Protein AF-A0A956R3V7-F1 (afdb_monomer)

Structure (mmCIF, N/CA/C/O backbone):
data_AF-A0A956R3V7-F1
#
_entry.id   AF-A0A956R3V7-F1
#
loop_
_atom_site.group_PDB
_atom_site.id
_atom_site.type_symbol
_atom_site.label_atom_id
_atom_site.label_alt_id
_atom_site.label_comp_id
_atom_site.label_asym_id
_atom_site.label_entity_id
_atom_site.label_seq_id
_atom_site.pdbx_PDB_ins_code
_atom_site.Cartn_x
_atom_site.Cartn_y
_atom_site.Cartn_z
_atom_site.occupancy
_atom_site.B_iso_or_equiv
_atom_site.auth_seq_id
_atom_site.auth_comp_id
_atom_site.auth_asym_id
_atom_site.auth_atom_id
_atom_site.pdbx_PDB_model_num
ATOM 1 N N . TRP A 1 1 ? 0.107 0.526 -6.665 1.00 97.00 1 TRP A N 1
ATOM 2 C CA . TRP A 1 1 ? 0.396 -0.782 -7.275 1.00 97.00 1 TRP A CA 1
ATOM 3 C C . TRP A 1 1 ? 0.828 -0.572 -8.706 1.00 97.00 1 TRP A C 1
ATOM 5 O O . TRP A 1 1 ? 0.110 0.094 -9.438 1.00 97.00 1 TRP A O 1
ATOM 15 N N . TRP A 1 2 ? 1.984 -1.105 -9.089 1.00 96.88 2 TRP A N 1
ATOM 16 C CA . TRP A 1 2 ? 2.473 -1.090 -10.467 1.00 96.88 2 TRP A CA 1
ATOM 17 C C . TRP A 1 2 ? 2.582 -2.531 -10.957 1.00 96.88 2 TRP A C 1
ATOM 19 O O . TRP A 1 2 ? 3.248 -3.326 -10.303 1.00 96.88 2 TRP A O 1
ATOM 29 N N . ARG A 1 3 ? 1.900 -2.889 -12.049 1.00 95.94 3 ARG A N 1
ATOM 30 C CA . ARG A 1 3 ? 1.838 -4.256 -12.598 1.00 95.94 3 ARG A CA 1
ATOM 31 C C . ARG A 1 3 ? 1.590 -5.328 -11.531 1.00 95.94 3 ARG A C 1
ATOM 33 O O . ARG A 1 3 ? 2.263 -6.348 -11.496 1.00 95.94 3 ARG A O 1
ATOM 40 N N . GLN A 1 4 ? 0.610 -5.091 -10.662 1.00 95.50 4 GLN A N 1
ATOM 41 C CA . GLN A 1 4 ? 0.270 -5.997 -9.556 1.00 95.50 4 GLN A CA 1
ATOM 42 C C . GLN A 1 4 ? 1.351 -6.147 -8.468 1.00 95.50 4 GLN A C 1
ATOM 44 O O . GLN A 1 4 ? 1.225 -7.007 -7.600 1.00 95.50 4 GLN A O 1
ATOM 49 N N . GLU A 1 5 ? 2.346 -5.257 -8.421 1.00 96.75 5 GLU A N 1
ATOM 50 C CA . GLU A 1 5 ? 3.306 -5.152 -7.319 1.00 96.75 5 GLU A CA 1
ATOM 51 C C . GLU A 1 5 ? 3.054 -3.913 -6.447 1.00 96.75 5 GLU A C 1
ATOM 53 O O . GLU A 1 5 ? 2.731 -2.816 -6.930 1.00 96.75 5 GLU A O 1
ATOM 58 N N . LEU A 1 6 ? 3.210 -4.067 -5.129 1.00 96.88 6 LEU A N 1
ATOM 59 C CA . LEU A 1 6 ? 3.140 -2.947 -4.195 1.00 96.88 6 LEU A CA 1
ATOM 60 C C . LEU A 1 6 ? 4.433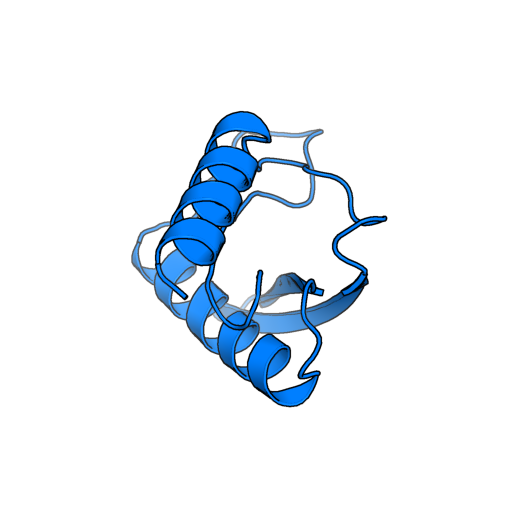 -2.128 -4.287 1.00 96.88 6 LEU A C 1
ATOM 62 O O . LEU A 1 6 ? 5.490 -2.563 -3.846 1.00 96.88 6 LEU A O 1
ATOM 66 N N . VAL A 1 7 ? 4.327 -0.911 -4.817 1.00 96.19 7 VAL A N 1
ATOM 67 C CA . VAL A 1 7 ? 5.470 0.006 -4.993 1.00 96.19 7 VAL A CA 1
ATOM 68 C C . VAL A 1 7 ? 5.525 1.130 -3.959 1.00 96.19 7 VAL A C 1
ATOM 70 O O . VAL A 1 7 ? 6.495 1.877 -3.903 1.00 96.19 7 VAL A O 1
ATOM 73 N N . GLY A 1 8 ? 4.495 1.265 -3.127 1.00 94.62 8 GLY A N 1
ATOM 74 C CA . GLY A 1 8 ? 4.432 2.278 -2.083 1.00 94.62 8 GLY A CA 1
ATOM 75 C C . GLY A 1 8 ? 3.130 2.195 -1.298 1.00 94.62 8 GLY A C 1
ATOM 76 O O . GLY A 1 8 ? 2.096 1.802 -1.838 1.00 94.62 8 GLY A O 1
ATOM 77 N N . ILE A 1 9 ? 3.203 2.571 -0.026 1.00 94.25 9 ILE A N 1
ATOM 78 C CA . ILE A 1 9 ? 2.068 2.717 0.881 1.00 94.25 9 ILE A CA 1
ATOM 79 C C . ILE A 1 9 ? 2.314 3.943 1.753 1.00 94.25 9 ILE A C 1
ATOM 81 O O . ILE A 1 9 ? 3.453 4.245 2.115 1.00 94.25 9 ILE A O 1
ATOM 85 N N . GLY A 1 10 ? 1.251 4.679 2.039 1.00 91.69 10 GLY A N 1
ATOM 86 C CA . GLY A 1 10 ? 1.319 5.918 2.788 1.00 91.69 10 GLY A CA 1
ATOM 87 C C . GLY A 1 10 ? -0.040 6.270 3.362 1.00 91.69 10 GLY A C 1
ATOM 88 O O . GLY A 1 10 ? -1.071 5.747 2.945 1.00 91.69 10 GLY A O 1
ATOM 89 N N . ARG A 1 11 ? -0.029 7.152 4.357 1.00 89.38 11 ARG A N 1
ATOM 90 C CA . ARG A 1 11 ? -1.252 7.712 4.929 1.00 89.38 11 ARG A CA 1
ATOM 91 C C . ARG A 1 11 ? -1.957 8.624 3.928 1.00 89.38 11 ARG A C 1
ATOM 93 O O . ARG A 1 11 ? -1.319 9.466 3.307 1.00 89.38 11 ARG A O 1
ATOM 100 N N . TYR A 1 12 ? -3.280 8.552 3.879 1.00 86.44 12 TYR A N 1
ATOM 101 C CA . TYR A 1 12 ? -4.068 9.411 2.996 1.00 86.44 12 TYR A CA 1
ATOM 102 C C . TYR A 1 12 ? -3.966 10.899 3.383 1.00 86.44 12 TYR A C 1
ATOM 104 O O . TYR A 1 12 ? -3.695 11.769 2.558 1.00 86.44 12 TYR A O 1
ATOM 112 N N . TRP A 1 13 ? -4.122 11.210 4.674 1.00 81.88 13 TRP A N 1
ATOM 113 C CA . TRP A 1 13 ? -4.059 12.589 5.168 1.00 81.88 13 TRP A CA 1
ATOM 114 C C . TRP A 1 13 ? -2.636 12.971 5.571 1.00 81.88 13 TRP A C 1
ATOM 116 O O . TRP A 1 13 ? -2.067 12.393 6.496 1.00 81.88 13 TRP A O 1
ATOM 126 N N . TRP A 1 14 ? -2.071 13.988 4.918 1.00 75.06 14 TRP A N 1
ATOM 127 C CA . TRP A 1 14 ? -0.791 14.585 5.320 1.00 75.06 14 TRP A CA 1
ATOM 128 C C . TRP A 1 14 ? -0.950 15.641 6.425 1.00 75.06 14 TRP A C 1
ATOM 130 O O . TRP A 1 14 ? -0.002 15.910 7.161 1.00 75.06 14 TRP A O 1
ATOM 140 N N . GLN A 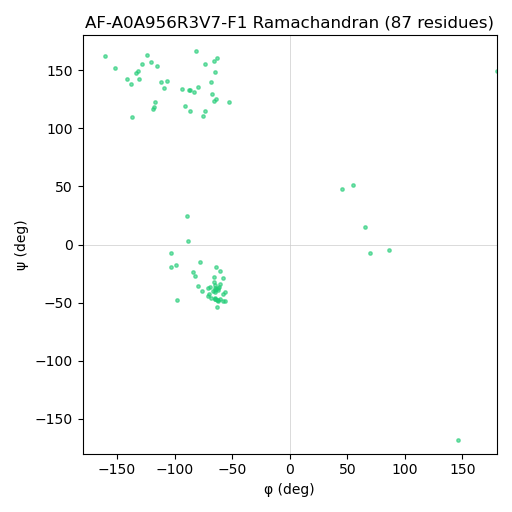1 15 ? -2.144 16.228 6.544 1.00 68.12 15 GLN A N 1
ATOM 141 C CA . GLN A 1 15 ? -2.512 17.189 7.582 1.00 68.12 15 GLN A CA 1
ATOM 142 C C . GLN A 1 15 ? -3.014 16.434 8.815 1.00 68.12 15 GLN A C 1
ATOM 144 O O . GLN A 1 15 ? -4.054 15.783 8.765 1.00 68.12 15 GLN A O 1
ATOM 149 N N . GLY A 1 16 ? -2.292 16.523 9.932 1.00 67.88 16 GLY A N 1
ATOM 150 C CA . GLY A 1 16 ? -2.711 15.911 11.192 1.00 67.88 16 GLY A CA 1
ATOM 151 C C . GLY A 1 16 ? -1.547 15.402 12.031 1.00 67.88 16 GLY A C 1
ATOM 152 O O . GLY A 1 16 ? -0.385 15.709 11.766 1.00 67.88 16 GLY A O 1
ATOM 153 N N . ARG A 1 17 ? -1.873 14.627 13.072 1.00 72.19 17 ARG A N 1
ATOM 154 C CA . ARG A 1 17 ? -0.862 13.892 13.839 1.00 72.19 17 ARG A CA 1
ATOM 155 C C . ARG A 1 17 ? -0.201 12.848 12.958 1.00 72.19 17 ARG A C 1
ATOM 157 O O . ARG A 1 17 ? -0.846 12.268 12.092 1.00 72.19 17 ARG A O 1
ATOM 164 N N . ASP A 1 18 ? 1.068 12.591 13.239 1.00 75.81 18 ASP A N 1
ATOM 165 C CA . ASP A 1 18 ? 1.756 11.465 12.637 1.00 75.81 18 ASP A CA 1
ATOM 166 C C . ASP A 1 18 ? 1.098 10.164 13.109 1.00 75.81 18 ASP A C 1
ATOM 168 O O . ASP A 1 18 ? 0.923 9.952 14.311 1.00 75.81 18 ASP A O 1
ATOM 172 N N . TYR A 1 19 ? 0.676 9.334 12.162 1.00 82.00 19 TYR A N 1
ATOM 173 C CA . TYR A 1 19 ? 0.147 8.005 12.418 1.00 82.00 19 TYR A CA 1
ATOM 174 C C . TYR A 1 19 ? 0.723 7.061 11.374 1.00 82.00 19 TYR A C 1
ATOM 176 O O . TYR A 1 19 ? 0.843 7.404 10.195 1.00 82.00 19 TYR A O 1
ATOM 184 N N . GLY A 1 20 ? 1.105 5.883 11.844 1.00 84.38 20 GLY A N 1
ATOM 185 C CA . GLY A 1 20 ? 1.599 4.793 11.026 1.00 84.38 20 GLY A CA 1
ATOM 186 C C . GLY A 1 20 ? 0.762 3.552 11.273 1.00 84.38 20 GLY A C 1
ATOM 187 O O . GLY A 1 20 ? 0.046 3.461 12.270 1.00 84.38 20 GLY A O 1
ATOM 188 N N . LEU A 1 21 ? 0.875 2.602 10.358 1.00 90.12 21 LEU A N 1
ATOM 189 C CA . LEU A 1 21 ? 0.299 1.281 10.533 1.00 90.12 21 LEU A CA 1
ATOM 190 C C . LEU A 1 21 ? 1.222 0.467 11.442 1.00 90.12 21 LEU A C 1
ATOM 192 O O . LEU A 1 21 ? 2.442 0.459 11.270 1.00 90.12 21 LEU A O 1
ATOM 196 N N . SER A 1 22 ? 0.648 -0.252 12.399 1.00 93.50 22 SER A N 1
ATOM 197 C CA . SER A 1 22 ? 1.340 -1.383 13.003 1.00 93.50 22 SER A CA 1
ATOM 198 C C . SER A 1 22 ? 1.597 -2.463 11.941 1.00 93.50 22 SER A C 1
ATOM 200 O O . SER A 1 22 ? 0.880 -2.542 10.939 1.00 93.50 22 SER A O 1
ATOM 202 N N . PRO A 1 23 ? 2.542 -3.392 12.171 1.00 95.06 23 PRO A N 1
ATOM 203 C CA . PRO A 1 23 ? 2.797 -4.471 11.218 1.00 95.06 23 PRO A CA 1
ATOM 204 C C . PRO A 1 23 ? 1.566 -5.342 10.913 1.00 95.06 23 PRO A C 1
ATOM 206 O O . PRO A 1 23 ? 1.477 -5.933 9.841 1.00 95.06 23 PRO A O 1
ATOM 209 N N . ALA A 1 24 ? 0.630 -5.480 11.858 1.00 95.56 24 ALA A N 1
ATOM 210 C CA . ALA A 1 24 ? -0.594 -6.255 11.651 1.00 95.56 24 ALA A CA 1
ATOM 211 C C . ALA A 1 24 ? -1.616 -5.502 10.788 1.00 95.56 24 ALA A C 1
ATOM 213 O O . ALA A 1 24 ? -2.250 -6.104 9.917 1.00 95.56 24 ALA A O 1
ATOM 214 N N . GLU A 1 25 ? -1.738 -4.196 11.008 1.00 95.88 25 GLU A N 1
ATOM 215 C CA . GLU A 1 25 ? -2.580 -3.315 10.201 1.00 95.88 25 GLU A CA 1
ATOM 216 C C . GLU A 1 25 ? -2.065 -3.233 8.772 1.00 95.88 25 GLU A C 1
ATOM 218 O O . GLU A 1 25 ? -2.843 -3.436 7.848 1.00 95.88 25 GLU A O 1
ATOM 223 N N . GLU A 1 26 ? -0.756 -3.054 8.586 1.00 95.81 26 GLU A N 1
ATOM 224 C CA . GLU A 1 26 ? -0.138 -3.006 7.261 1.00 95.81 26 GLU A CA 1
ATOM 225 C C . GLU A 1 26 ? -0.410 -4.286 6.468 1.00 95.81 26 GLU A C 1
ATOM 227 O O . GLU A 1 26 ? -0.896 -4.219 5.342 1.00 95.81 26 GLU A O 1
ATOM 232 N N . ARG A 1 27 ? -0.201 -5.464 7.074 1.00 96.81 27 ARG A N 1
ATOM 233 C CA . ARG A 1 27 ? -0.513 -6.743 6.414 1.00 96.81 27 ARG A CA 1
ATOM 234 C C . ARG A 1 27 ? -1.982 -6.847 6.003 1.00 96.81 27 ARG A C 1
ATOM 236 O O . ARG A 1 27 ? -2.271 -7.328 4.912 1.00 96.81 27 ARG A O 1
ATOM 243 N N . SER A 1 28 ? -2.896 -6.414 6.868 1.00 97.31 28 SER A N 1
ATOM 244 C CA . SER A 1 28 ? -4.342 -6.514 6.624 1.00 97.31 28 SER A CA 1
ATOM 245 C C . SER A 1 28 ? -4.800 -5.538 5.536 1.00 97.31 28 SER A C 1
ATOM 247 O O . SER A 1 28 ? -5.527 -5.925 4.621 1.00 97.31 28 SER A O 1
ATOM 249 N N . ALA A 1 29 ? -4.316 -4.297 5.599 1.00 97.19 29 ALA A N 1
ATOM 250 C CA . ALA A 1 29 ? -4.575 -3.246 4.625 1.00 97.19 29 ALA A CA 1
ATOM 251 C C . ALA A 1 29 ? -4.026 -3.612 3.236 1.00 97.19 29 ALA A C 1
ATOM 253 O O . ALA A 1 29 ? -4.744 -3.532 2.240 1.00 97.19 29 ALA A O 1
ATOM 254 N N . VAL A 1 30 ? -2.775 -4.082 3.165 1.00 97.94 30 VAL A N 1
ATOM 255 C CA . VAL A 1 30 ? -2.141 -4.496 1.904 1.00 97.94 30 VAL A CA 1
ATOM 256 C C . VAL A 1 30 ? -2.845 -5.710 1.299 1.00 97.94 30 VAL A C 1
ATOM 258 O O . VAL A 1 30 ? -2.998 -5.759 0.082 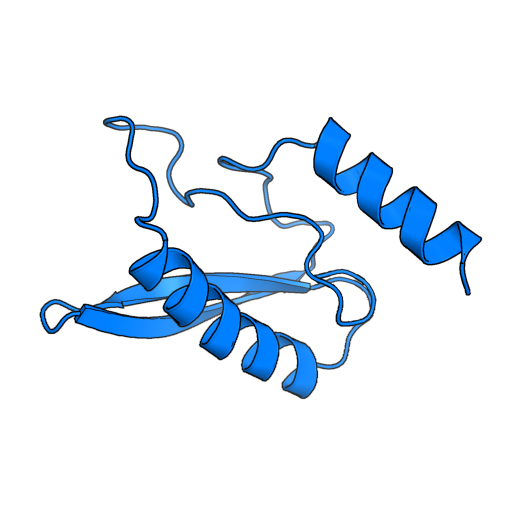1.00 97.94 30 VAL A O 1
ATOM 261 N N . ALA A 1 31 ? -3.314 -6.664 2.110 1.00 98.19 31 ALA A N 1
ATOM 262 C CA . ALA A 1 31 ? -4.019 -7.840 1.601 1.00 98.19 31 ALA A CA 1
ATOM 263 C C . ALA A 1 31 ? -5.318 -7.468 0.867 1.00 98.19 31 ALA A C 1
ATOM 265 O O . ALA A 1 31 ? -5.535 -7.918 -0.260 1.00 98.19 31 ALA A O 1
ATOM 266 N N . ILE A 1 32 ? -6.164 -6.620 1.468 1.00 98.50 32 ILE A N 1
ATOM 267 C CA . ILE A 1 32 ? -7.422 -6.207 0.829 1.00 98.50 32 ILE A CA 1
ATOM 268 C C . ILE A 1 32 ? -7.174 -5.273 -0.366 1.00 98.50 32 ILE A C 1
ATOM 270 O O . ILE A 1 32 ? -7.821 -5.420 -1.403 1.00 98.50 32 ILE A O 1
ATOM 274 N N . ALA A 1 33 ? -6.186 -4.374 -0.264 1.00 98.31 33 ALA A N 1
ATOM 275 C CA . ALA A 1 33 ? -5.795 -3.491 -1.360 1.00 98.31 33 ALA A CA 1
ATOM 276 C C . ALA A 1 33 ? -5.217 -4.264 -2.555 1.00 98.31 33 ALA A C 1
ATOM 278 O O . ALA A 1 33 ? -5.529 -3.950 -3.701 1.00 98.31 33 ALA A O 1
ATOM 279 N N . GLY A 1 34 ? -4.401 -5.289 -2.302 1.00 98.50 34 GLY A N 1
ATOM 280 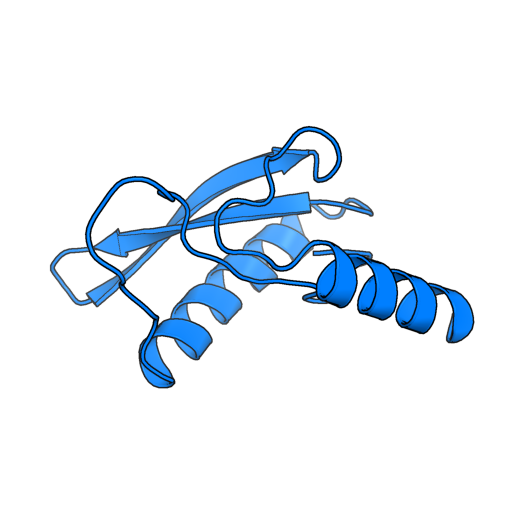C CA . GLY A 1 34 ? -3.813 -6.130 -3.343 1.00 98.50 34 GLY A CA 1
ATOM 281 C C . GLY A 1 34 ? -4.850 -6.959 -4.086 1.00 98.50 34 GLY A C 1
ATOM 282 O O . GLY A 1 34 ? -4.804 -7.043 -5.311 1.00 98.50 34 GLY A O 1
ATOM 283 N N . GLU A 1 35 ? -5.844 -7.499 -3.378 1.00 98.62 35 GLU A N 1
ATOM 284 C CA . GLU A 1 35 ? -6.959 -8.182 -4.037 1.00 98.62 35 GLU A CA 1
ATOM 285 C C . GLU A 1 35 ? -7.780 -7.223 -4.912 1.00 98.62 35 GLU A C 1
ATOM 287 O O . GLU A 1 35 ? -8.187 -7.597 -6.012 1.00 98.62 35 GLU A O 1
ATOM 292 N N . ALA A 1 36 ? -7.990 -5.978 -4.475 1.00 98.62 36 ALA A N 1
ATOM 293 C CA . ALA A 1 36 ? -8.646 -4.967 -5.300 1.00 98.62 36 ALA A CA 1
ATOM 294 C C . ALA A 1 36 ? -7.814 -4.606 -6.541 1.00 98.62 36 ALA A C 1
ATOM 296 O O . ALA A 1 36 ? -8.344 -4.638 -7.650 1.00 98.62 36 ALA A O 1
ATOM 297 N N . ALA A 1 37 ? -6.510 -4.354 -6.385 1.00 98.56 37 ALA A N 1
ATOM 298 C CA . ALA A 1 37 ? -5.604 -4.064 -7.499 1.00 98.56 37 ALA A CA 1
ATOM 299 C C . ALA A 1 37 ? -5.603 -5.185 -8.555 1.00 98.56 37 ALA A C 1
ATOM 301 O O . ALA A 1 37 ? -5.682 -4.911 -9.757 1.00 98.56 37 ALA A O 1
ATOM 302 N N . ARG A 1 38 ? -5.623 -6.445 -8.102 1.00 98.38 38 ARG A N 1
ATOM 303 C CA . ARG A 1 38 ? -5.698 -7.632 -8.964 1.00 98.38 38 ARG A CA 1
ATOM 304 C C . ARG A 1 38 ? -7.014 -7.738 -9.727 1.00 98.38 38 ARG A C 1
ATOM 306 O O . ARG A 1 38 ? -7.034 -8.271 -10.829 1.00 98.38 38 ARG A O 1
ATOM 313 N N . ARG A 1 39 ? -8.121 -7.268 -9.146 1.00 98.38 39 ARG A N 1
ATOM 314 C CA . ARG A 1 39 ? -9.441 -7.264 -9.800 1.00 98.38 39 ARG A CA 1
ATOM 315 C C . ARG A 1 39 ? -9.616 -6.117 -10.785 1.00 98.38 39 ARG A C 1
ATOM 317 O O . ARG A 1 39 ? -10.302 -6.306 -11.782 1.00 98.38 39 ARG A O 1
ATOM 324 N N . VAL A 1 40 ? -9.049 -4.948 -10.484 1.00 97.94 40 VAL A N 1
ATOM 325 C CA . VAL A 1 40 ? -9.071 -3.791 -11.394 1.00 97.94 40 VAL A CA 1
ATOM 326 C C . VAL A 1 40 ? -8.195 -4.064 -12.620 1.00 97.94 40 VAL A C 1
ATOM 328 O O . VAL A 1 40 ? -8.572 -3.683 -13.720 1.00 97.94 40 VAL A O 1
ATOM 331 N N . ASP A 1 41 ? -7.071 -4.759 -12.426 1.00 97.06 41 ASP A N 1
ATOM 332 C CA . ASP A 1 41 ? -6.196 -5.271 -13.489 1.00 97.06 41 ASP A CA 1
ATOM 333 C C . ASP A 1 41 ? -5.710 -4.209 -14.491 1.00 97.06 41 ASP A C 1
ATOM 335 O O . ASP A 1 41 ? -5.819 -4.347 -15.709 1.00 97.06 41 ASP A O 1
ATOM 339 N N . VAL A 1 42 ? -5.153 -3.117 -13.963 1.00 97.31 42 VAL A N 1
ATOM 340 C CA . VAL A 1 42 ? -4.512 -2.062 -14.762 1.00 97.31 42 VAL A CA 1
ATOM 341 C C . VAL A 1 42 ? -3.043 -1.884 -14.367 1.00 97.31 42 VAL A C 1
ATOM 343 O O . VAL A 1 42 ? -2.664 -2.223 -13.242 1.00 97.31 42 VAL A O 1
ATOM 346 N N . PRO A 1 43 ? -2.190 -1.333 -15.255 1.00 96.00 43 PRO A N 1
ATOM 347 C CA . PRO A 1 43 ? -0.757 -1.225 -14.991 1.00 96.00 43 PRO A CA 1
ATOM 348 C C . PRO A 1 43 ? -0.405 -0.372 -13.774 1.00 96.00 43 PRO A C 1
ATOM 350 O O . PRO A 1 43 ? 0.530 -0.721 -13.064 1.00 96.00 43 PRO A O 1
ATOM 353 N N . PHE A 1 44 ? -1.132 0.717 -13.513 1.00 96.69 44 PHE A N 1
ATOM 354 C CA . PHE A 1 44 ? -0.864 1.593 -12.376 1.00 96.69 44 PHE A CA 1
ATOM 355 C C . PHE A 1 44 ? -2.161 1.997 -11.685 1.00 96.69 44 PHE A C 1
ATOM 357 O O . PHE A 1 44 ? -2.945 2.773 -12.223 1.00 96.69 44 PHE A O 1
ATOM 364 N N . VAL A 1 45 ? -2.374 1.471 -10.481 1.00 97.38 45 VAL A N 1
ATOM 365 C CA . VAL A 1 45 ? -3.558 1.762 -9.667 1.00 97.38 45 VAL A CA 1
ATOM 366 C C . VAL A 1 45 ? -3.154 2.129 -8.246 1.00 97.38 45 VAL A C 1
ATOM 368 O O . VAL A 1 45 ? -2.230 1.538 -7.671 1.00 97.38 45 VAL A O 1
ATOM 371 N N .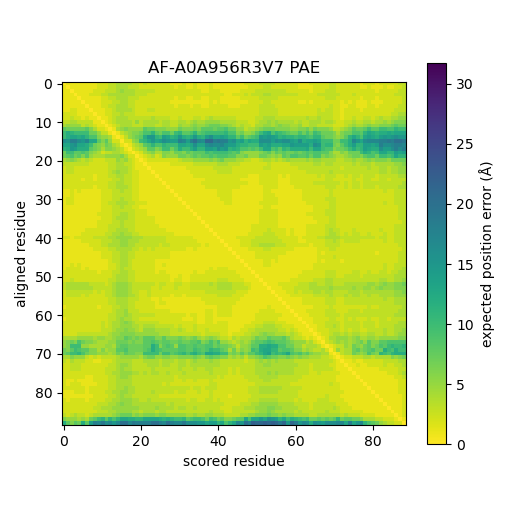 VAL A 1 46 ? -3.858 3.089 -7.657 1.00 97.00 46 VAL A N 1
ATOM 372 C CA . VAL A 1 46 ? -3.798 3.387 -6.223 1.00 97.00 46 VAL A CA 1
ATOM 373 C C . VAL A 1 46 ? -5.107 2.952 -5.583 1.00 97.00 46 VAL A C 1
ATOM 375 O O . VAL A 1 46 ? -6.176 3.165 -6.141 1.00 97.00 46 VAL A O 1
ATOM 378 N N . ILE A 1 47 ? -5.018 2.270 -4.445 1.00 97.56 47 ILE A N 1
ATOM 379 C CA . ILE A 1 47 ? -6.180 1.732 -3.741 1.00 97.56 47 ILE A CA 1
ATOM 380 C C . ILE A 1 47 ? -6.222 2.380 -2.370 1.00 97.56 47 ILE A C 1
ATOM 382 O O . ILE A 1 47 ? -5.317 2.158 -1.560 1.00 97.56 47 ILE A O 1
ATOM 386 N N . ASP A 1 48 ? -7.278 3.140 -2.114 1.00 96.25 48 ASP A N 1
ATOM 387 C CA . ASP A 1 48 ? -7.502 3.736 -0.808 1.00 96.25 48 ASP A CA 1
ATOM 388 C C . ASP A 1 48 ? -8.246 2.751 0.082 1.00 96.25 48 ASP A C 1
ATOM 390 O O . ASP A 1 48 ? -9.242 2.135 -0.312 1.00 96.25 48 ASP A O 1
ATOM 394 N N . VAL A 1 49 ? -7.750 2.599 1.305 1.00 96.88 49 VAL A N 1
ATOM 395 C CA . VAL A 1 49 ? -8.303 1.683 2.299 1.00 96.88 49 VAL A CA 1
ATOM 396 C C . VAL A 1 49 ? -8.480 2.387 3.631 1.00 96.88 49 VAL A C 1
ATOM 398 O O . VAL A 1 49 ? -7.712 3.279 3.993 1.00 96.88 49 VAL A O 1
ATOM 401 N N . ALA A 1 50 ? -9.488 1.957 4.381 1.00 96.00 50 ALA A N 1
ATOM 402 C CA . ALA A 1 50 ? -9.750 2.458 5.721 1.00 96.00 50 ALA A CA 1
ATOM 403 C C . ALA A 1 50 ? -10.019 1.306 6.686 1.00 96.00 50 ALA A C 1
ATOM 405 O O . ALA A 1 50 ? -10.593 0.279 6.312 1.00 96.00 50 ALA A O 1
ATOM 406 N N . GLN A 1 51 ? -9.620 1.511 7.939 1.00 96.06 51 GLN A N 1
ATOM 407 C CA . GLN A 1 51 ? -9.960 0.621 9.036 1.00 96.06 51 GLN A CA 1
ATOM 408 C C . GLN A 1 51 ? -11.303 1.035 9.644 1.00 96.06 51 GLN A C 1
ATOM 410 O O . GLN A 1 51 ? -11.541 2.211 9.925 1.00 96.06 51 GLN A O 1
ATOM 415 N N . GLN A 1 52 ? -12.176 0.061 9.859 1.00 96.62 52 GLN A N 1
ATOM 416 C CA . GLN A 1 52 ? -13.433 0.223 10.575 1.00 96.62 52 GLN A CA 1
ATOM 417 C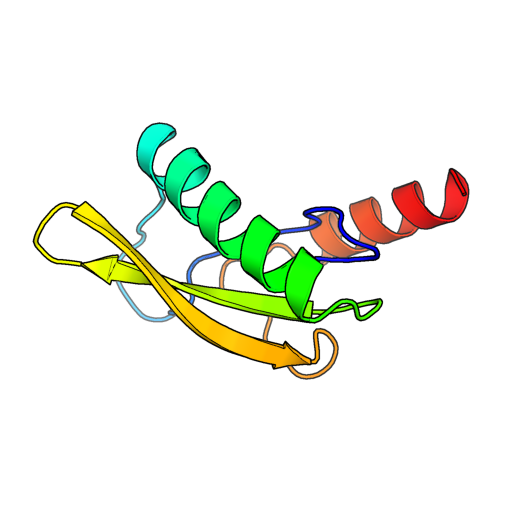 C . GLN A 1 52 ? -13.207 0.181 12.093 1.00 96.62 52 GLN A C 1
ATOM 419 O O . GLN A 1 52 ? -12.162 -0.246 12.582 1.00 96.62 52 GLN A O 1
ATOM 424 N N . ILE A 1 53 ? -14.220 0.586 12.862 1.00 96.50 53 ILE A N 1
ATOM 425 C CA . ILE A 1 53 ? -14.161 0.618 14.335 1.00 96.50 53 ILE A CA 1
ATOM 426 C C . ILE A 1 53 ? -13.916 -0.756 14.979 1.00 96.50 53 ILE A C 1
ATOM 428 O O . ILE A 1 53 ? -13.444 -0.826 16.109 1.00 96.50 53 ILE A O 1
ATOM 432 N N . ASP A 1 54 ? -14.242 -1.840 14.273 1.00 96.06 54 ASP A N 1
ATOM 433 C CA . ASP A 1 54 ? -14.023 -3.223 14.704 1.00 96.06 54 ASP A CA 1
ATOM 434 C C . ASP A 1 54 ? -12.639 -3.769 14.297 1.00 96.06 54 ASP A C 1
ATOM 436 O O . ASP A 1 54 ? -12.329 -4.934 14.543 1.00 96.06 54 ASP A O 1
ATOM 440 N N . GLY A 1 55 ? -11.800 -2.932 13.677 1.00 94.56 55 GLY A N 1
ATOM 441 C CA . GLY A 1 55 ? -10.455 -3.273 13.224 1.00 94.56 55 GLY A CA 1
ATOM 442 C C . GLY A 1 55 ? -10.385 -3.907 11.832 1.00 94.56 55 GLY A C 1
ATOM 443 O O . GLY A 1 55 ? -9.277 -4.128 11.334 1.00 94.56 55 GLY A O 1
ATOM 444 N N . THR A 1 56 ? -11.523 -4.186 11.187 1.00 96.12 56 THR A N 1
ATOM 445 C CA . THR A 1 56 ? -11.553 -4.720 9.816 1.00 96.12 56 THR A CA 1
ATOM 446 C C . THR A 1 56 ? -11.199 -3.647 8.785 1.00 96.12 56 THR A C 1
ATOM 448 O O . THR A 1 56 ? -11.360 -2.456 9.035 1.00 96.12 56 THR A O 1
ATOM 451 N N . TRP A 1 57 ? -10.705 -4.060 7.616 1.00 98.00 57 TRP A N 1
ATOM 452 C CA . TRP A 1 57 ? -10.278 -3.151 6.548 1.00 98.00 57 TRP A CA 1
ATOM 453 C C . TRP A 1 57 ? -11.195 -3.249 5.336 1.00 98.00 57 TRP A C 1
ATOM 455 O O . TRP A 1 57 ? -11.585 -4.346 4.933 1.00 98.00 57 TRP A O 1
ATOM 465 N N . ILE A 1 58 ? -11.497 -2.100 4.736 1.00 98.25 58 ILE A N 1
ATOM 466 C CA . ILE A 1 58 ? -12.320 -1.991 3.529 1.00 98.25 58 ILE A CA 1
ATOM 467 C C . ILE A 1 58 ? -11.617 -1.152 2.464 1.00 98.25 58 ILE A C 1
ATOM 469 O O . ILE A 1 58 ? -10.791 -0.297 2.783 1.00 98.25 58 ILE A O 1
ATOM 473 N N . VAL A 1 59 ? -11.977 -1.390 1.203 1.00 98.25 59 VAL A N 1
ATOM 474 C CA . VAL A 1 59 ? -11.601 -0.529 0.075 1.00 98.25 59 VAL A CA 1
ATOM 475 C C . VAL A 1 59 ? -12.582 0.630 0.004 1.00 98.25 59 VAL A C 1
ATOM 477 O O . VAL A 1 59 ? -13.793 0.415 0.044 1.00 98.25 59 VAL A O 1
ATOM 480 N N . ILE A 1 60 ? -12.048 1.840 -0.105 1.00 97.62 60 ILE A N 1
ATOM 481 C CA . ILE A 1 60 ? -12.823 3.071 -0.255 1.00 97.62 60 ILE A CA 1
ATOM 482 C C . ILE A 1 60 ? -12.897 3.469 -1.727 1.00 97.62 60 ILE A C 1
ATOM 484 O O . ILE A 1 60 ? -13.984 3.740 -2.229 1.00 97.62 60 ILE A O 1
ATOM 488 N N . GLU A 1 61 ? -11.758 3.460 -2.423 1.00 96.62 61 GLU A N 1
ATOM 489 C CA . GLU A 1 61 ? -11.649 3.949 -3.798 1.00 96.62 61 GLU A CA 1
ATOM 490 C C . GLU A 1 61 ? -10.522 3.237 -4.563 1.00 96.62 61 GLU A C 1
ATOM 492 O O . GLU A 1 61 ? -9.539 2.780 -3.974 1.00 96.62 61 GLU A O 1
ATOM 497 N N . CYS A 1 62 ? -10.678 3.133 -5.886 1.00 97.19 62 CYS A N 1
ATOM 498 C CA . CYS A 1 62 ? -9.635 2.700 -6.814 1.00 97.19 62 CYS A CA 1
ATOM 499 C C . CYS A 1 62 ? -9.339 3.850 -7.782 1.00 97.19 62 CYS A C 1
ATOM 501 O O . CYS A 1 62 ? -10.218 4.255 -8.540 1.00 97.19 62 CYS A O 1
ATOM 503 N N . ASN A 1 63 ? -8.105 4.339 -7.763 1.00 96.06 63 ASN A N 1
ATOM 504 C CA . ASN A 1 63 ? -7.671 5.566 -8.419 1.00 96.06 63 ASN A CA 1
ATOM 505 C C . ASN A 1 63 ? -6.648 5.298 -9.531 1.00 96.06 63 ASN A C 1
ATOM 507 O O . ASN A 1 63 ? -5.888 4.324 -9.466 1.00 96.06 63 ASN A O 1
ATOM 511 N N . ASP A 1 64 ? -6.584 6.195 -10.521 1.00 94.88 64 ASP A N 1
ATOM 512 C CA . ASP A 1 64 ? -5.478 6.229 -11.486 1.00 94.88 64 ASP A CA 1
ATOM 513 C C . ASP A 1 64 ? -4.185 6.612 -10.757 1.00 94.88 64 ASP A C 1
ATOM 515 O O . ASP A 1 64 ? -4.109 7.660 -10.110 1.00 94.88 64 ASP A O 1
ATOM 519 N N . GLY A 1 65 ? -3.157 5.766 -10.865 1.00 92.50 65 GLY A N 1
ATOM 520 C CA . GLY A 1 65 ? -1.888 5.983 -10.175 1.00 92.50 65 GLY A CA 1
ATOM 521 C C . GLY A 1 65 ? -1.120 7.240 -10.604 1.00 92.50 65 GLY A C 1
ATOM 522 O O . GLY A 1 65 ? -0.265 7.713 -9.856 1.00 92.50 65 GLY A O 1
ATOM 523 N N . GLN A 1 66 ? -1.413 7.796 -11.782 1.00 90.75 66 GLN A N 1
ATOM 524 C CA . GLN A 1 66 ? -0.783 9.018 -12.294 1.00 90.75 66 GLN A CA 1
ATOM 525 C C . GLN A 1 66 ? -1.419 10.293 -11.732 1.00 90.75 66 GLN A C 1
ATOM 527 O O . GLN A 1 66 ? -0.745 11.320 -11.647 1.00 90.75 66 GLN A O 1
ATOM 532 N N . GLU A 1 67 ? -2.699 10.231 -11.356 1.00 88.75 67 GLU A N 1
ATOM 533 C CA . GLU A 1 67 ? -3.461 11.381 -10.850 1.00 88.75 67 GLU A CA 1
ATOM 534 C C . GLU A 1 67 ? -3.641 11.347 -9.326 1.00 88.75 67 GLU A C 1
ATOM 536 O O . GLU A 1 67 ? -3.873 12.383 -8.698 1.00 88.75 67 GLU A O 1
ATOM 541 N N . SER A 1 68 ? -3.470 10.179 -8.702 1.00 83.62 68 SER A N 1
ATOM 542 C CA . SER A 1 68 ? -3.471 10.038 -7.248 1.00 83.62 68 SER A CA 1
ATOM 543 C C . SER A 1 68 ? -2.248 10.713 -6.614 1.00 83.62 68 SER A C 1
ATOM 545 O O . SER A 1 68 ? -1.106 10.470 -7.008 1.00 83.62 68 SER A O 1
ATOM 547 N N . GLY A 1 69 ? -2.471 11.550 -5.600 1.00 79.81 69 GLY A N 1
ATOM 548 C CA . GLY A 1 69 ? -1.387 12.189 -4.854 1.00 79.81 69 GLY A CA 1
ATOM 549 C C . GLY A 1 69 ? -0.531 11.196 -4.052 1.00 79.81 69 GLY A C 1
ATOM 550 O O . GLY A 1 69 ? -0.979 10.123 -3.667 1.00 79.81 69 GLY A O 1
ATOM 551 N N . TYR A 1 70 ? 0.703 11.590 -3.723 1.00 79.94 70 TYR A N 1
ATOM 552 C CA . TYR A 1 70 ? 1.664 10.767 -2.966 1.00 79.94 70 TYR A CA 1
ATOM 553 C C . TYR A 1 70 ? 1.568 10.924 -1.445 1.00 79.94 70 TYR A C 1
ATOM 555 O O . TYR A 1 70 ? 2.578 10.776 -0.759 1.00 79.94 70 TYR A O 1
ATOM 563 N N . ALA A 1 71 ? 0.424 11.324 -0.888 1.00 79.56 71 ALA A N 1
ATOM 564 C CA . ALA A 1 71 ? 0.356 11.639 0.539 1.00 79.56 71 ALA A CA 1
ATOM 565 C C . ALA A 1 71 ? 0.908 10.470 1.386 1.00 79.56 71 ALA A C 1
ATOM 567 O O . ALA A 1 71 ? 0.530 9.315 1.219 1.00 79.56 71 ALA A O 1
ATOM 568 N N . GLY A 1 72 ? 1.920 10.758 2.213 1.00 84.69 72 GLY A N 1
ATOM 569 C CA . GLY A 1 72 ? 2.607 9.754 3.035 1.00 84.69 72 GLY A CA 1
ATOM 570 C C . GLY A 1 72 ? 3.490 8.735 2.296 1.00 84.69 72 GLY A C 1
ATOM 571 O O . GLY A 1 72 ? 4.205 7.995 2.964 1.00 84.69 72 GLY A O 1
ATOM 572 N N . VAL A 1 73 ? 3.482 8.696 0.962 1.00 90.81 73 VAL A N 1
ATOM 573 C CA . VAL A 1 73 ? 4.347 7.841 0.137 1.00 90.81 73 VAL A CA 1
ATOM 574 C C . VAL A 1 73 ? 5.597 8.627 -0.247 1.00 90.81 73 VAL A C 1
ATOM 576 O O . VAL A 1 73 ? 5.511 9.763 -0.702 1.00 90.81 73 VAL A O 1
ATOM 579 N N . SER A 1 74 ? 6.780 8.024 -0.113 1.00 90.88 74 SER A N 1
ATOM 580 C CA . SER A 1 74 ? 8.010 8.612 -0.660 1.00 90.88 74 SER A CA 1
ATOM 581 C C . SER A 1 74 ? 8.022 8.472 -2.188 1.00 90.88 74 SER A C 1
ATOM 583 O O . SER A 1 74 ? 8.143 7.342 -2.676 1.00 90.88 74 SER A O 1
ATOM 585 N N . PRO A 1 75 ? 7.968 9.573 -2.968 1.00 91.56 75 PRO A N 1
ATOM 586 C CA . PRO A 1 75 ? 7.962 9.476 -4.427 1.00 91.56 75 PRO A CA 1
ATOM 587 C C . PRO A 1 75 ? 9.253 8.843 -4.951 1.00 91.56 75 PRO A C 1
ATOM 589 O O . PRO A 1 75 ? 9.221 8.027 -5.865 1.00 91.56 75 PRO A O 1
ATOM 592 N N . PHE A 1 76 ? 10.394 9.159 -4.331 1.00 94.06 76 PHE A N 1
ATOM 593 C CA . PHE A 1 76 ? 11.688 8.597 -4.718 1.00 94.06 76 PHE A CA 1
ATOM 594 C C . PHE A 1 76 ? 11.737 7.079 -4.538 1.00 94.06 76 PHE A C 1
ATOM 596 O O . PHE A 1 76 ? 12.141 6.376 -5.460 1.00 94.06 76 PHE A O 1
ATOM 603 N N . ALA A 1 77 ? 11.299 6.569 -3.382 1.00 94.00 77 ALA A N 1
ATOM 604 C CA . ALA A 1 77 ? 11.300 5.129 -3.125 1.00 94.00 77 ALA A CA 1
ATOM 605 C C . ALA A 1 77 ? 10.334 4.392 -4.064 1.00 94.00 77 ALA A C 1
ATOM 607 O O . ALA A 1 77 ? 10.665 3.326 -4.589 1.00 94.00 77 ALA A O 1
ATOM 608 N N . MET A 1 78 ? 9.168 4.990 -4.323 1.00 95.06 78 MET A N 1
ATOM 609 C CA . MET A 1 78 ? 8.175 4.428 -5.231 1.00 95.06 78 MET A CA 1
ATOM 610 C C . MET A 1 78 ? 8.714 4.323 -6.660 1.00 95.06 78 MET A C 1
ATOM 612 O O . MET A 1 78 ? 8.73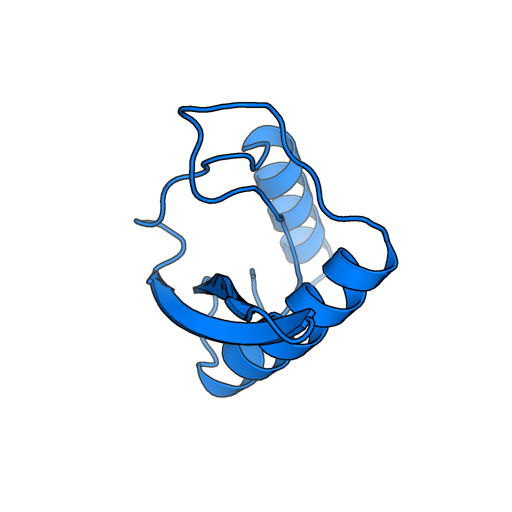2 3.233 -7.230 1.00 95.06 78 MET A O 1
ATOM 616 N N . TRP A 1 79 ? 9.227 5.422 -7.222 1.00 94.75 79 TRP A N 1
ATOM 617 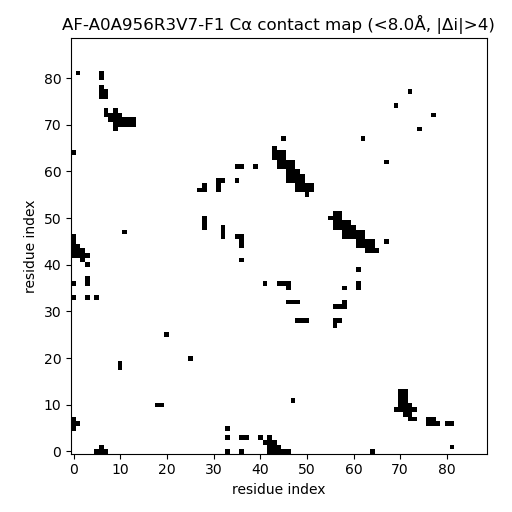C CA . TRP A 1 79 ? 9.772 5.430 -8.583 1.00 94.75 79 TRP A CA 1
ATOM 618 C C . TRP A 1 79 ? 11.012 4.545 -8.732 1.00 94.75 79 TRP A C 1
ATOM 620 O O . TRP A 1 79 ? 11.170 3.887 -9.758 1.00 94.75 79 TRP A O 1
ATOM 630 N N . GLN A 1 80 ? 11.862 4.454 -7.704 1.00 95.94 80 GLN A N 1
ATOM 631 C CA . GLN A 1 80 ? 12.967 3.491 -7.690 1.00 95.94 80 GLN A CA 1
ATOM 632 C C . GLN A 1 80 ? 12.474 2.042 -7.740 1.00 95.94 80 GLN A C 1
ATOM 634 O O . GLN A 1 80 ? 13.090 1.217 -8.412 1.00 95.94 80 GLN A O 1
ATOM 639 N N . THR A 1 81 ? 11.380 1.727 -7.045 1.00 95.56 81 THR A N 1
ATOM 640 C CA . THR A 1 81 ? 10.789 0.383 -7.069 1.00 95.56 81 THR A CA 1
ATOM 641 C C . THR A 1 81 ? 10.200 0.082 -8.443 1.00 95.56 81 THR A C 1
ATOM 643 O O . THR A 1 81 ? 10.529 -0.952 -9.014 1.00 95.56 81 THR A O 1
ATOM 646 N N . ILE A 1 82 ? 9.441 1.014 -9.029 1.00 95.69 82 ILE A N 1
ATOM 647 C CA . ILE A 1 82 ? 8.902 0.880 -10.394 1.00 95.69 82 ILE A CA 1
ATOM 648 C C . ILE A 1 82 ? 10.028 0.634 -11.407 1.00 95.69 82 ILE A C 1
ATOM 650 O O . ILE A 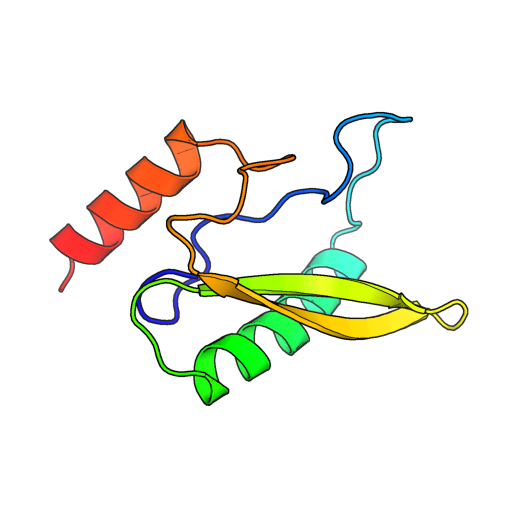1 82 ? 9.959 -0.314 -12.183 1.00 95.69 82 ILE A O 1
ATOM 654 N N . ALA A 1 83 ? 11.102 1.428 -11.362 1.00 96.69 83 ALA A N 1
ATOM 655 C CA . ALA A 1 83 ? 12.240 1.258 -12.264 1.00 96.69 83 ALA A CA 1
ATOM 656 C C . ALA A 1 83 ? 12.919 -0.117 -12.119 1.00 96.69 83 ALA A C 1
ATOM 658 O O . ALA A 1 83 ? 13.397 -0.672 -13.105 1.00 96.69 83 ALA A O 1
ATOM 659 N N . ARG A 1 84 ? 12.958 -0.682 -10.903 1.00 95.62 84 ARG A N 1
ATOM 660 C CA . ARG A 1 84 ? 13.475 -2.041 -10.671 1.00 95.62 84 ARG A CA 1
ATOM 661 C C . ARG A 1 84 ? 12.553 -3.114 -11.242 1.00 95.62 84 ARG A C 1
ATOM 663 O O . ARG A 1 84 ? 13.067 -4.050 -11.842 1.00 95.62 84 ARG A O 1
ATOM 670 N N . VAL A 1 85 ? 11.238 -2.975 -11.064 1.00 94.25 85 VAL A N 1
ATOM 671 C CA . VAL A 1 85 ? 10.240 -3.904 -11.622 1.00 94.25 85 VAL A CA 1
ATOM 672 C C . VAL A 1 85 ? 10.336 -3.930 -13.147 1.00 94.25 85 VAL A C 1
ATOM 674 O O . VAL A 1 85 ? 10.452 -5.000 -13.733 1.00 94.25 85 VAL A O 1
ATOM 677 N N . GLU A 1 86 ? 10.398 -2.763 -13.792 1.00 95.94 86 GLU A N 1
ATOM 678 C CA . GLU A 1 86 ? 10.535 -2.670 -15.254 1.00 95.94 86 GLU A CA 1
ATOM 679 C C . GLU A 1 86 ? 11.879 -3.201 -15.774 1.00 95.94 86 GLU A C 1
ATOM 681 O O . GLU A 1 86 ? 11.951 -3.670 -16.900 1.00 95.94 86 GLU A O 1
ATOM 686 N N . ALA A 1 87 ? 12.949 -3.156 -14.976 1.00 94.50 87 ALA A N 1
ATOM 687 C CA . ALA A 1 87 ? 14.237 -3.734 -15.364 1.00 94.50 87 ALA A CA 1
ATOM 688 C C . ALA A 1 87 ? 14.293 -5.268 -15.225 1.00 94.50 87 ALA A C 1
ATOM 690 O O . ALA A 1 87 ? 15.240 -5.883 -15.716 1.00 94.50 87 ALA A O 1
ATOM 691 N N . ALA A 1 88 ? 13.338 -5.874 -14.512 1.00 88.00 88 ALA A N 1
ATOM 692 C CA . ALA A 1 88 ? 13.288 -7.312 -14.250 1.00 88.00 88 ALA A CA 1
ATOM 693 C C . ALA A 1 88 ? 12.339 -8.084 -15.188 1.00 88.00 88 ALA A C 1
ATOM 695 O O . ALA A 1 88 ? 12.445 -9.311 -15.251 1.00 88.00 88 ALA A O 1
ATOM 696 N N . GLY A 1 89 ? 11.422 -7.388 -15.871 1.00 76.69 89 GLY A N 1
ATOM 697 C CA . GLY A 1 89 ? 10.492 -7.945 -16.865 1.00 76.69 89 GLY A CA 1
ATOM 698 C C . GLY A 1 89 ? 11.014 -7.846 -18.291 1.00 76.69 89 GLY A C 1
ATOM 699 O O . GLY A 1 89 ? 10.653 -8.741 -19.088 1.00 76.69 89 GLY A O 1
#

Mean predicted aligned error: 3.41 Å

Foldseek 3Di:
DAQLDDLWDFDPDLPDDDDDDDPVLVVQQCVQQSVVCVVVRDRAKDWDWDADPVRHIDTDDIDGRVPDDQHGIDPVSSVVSVVVVVVVD

Solvent-accessible surface area (backbone atoms only — not comparable to full-atom values): 5400 Å² total; per-residue (Å²): 55,48,72,82,36,86,38,67,72,50,43,79,68,74,79,74,80,92,75,79,71,52,78,67,51,44,54,51,48,50,52,58,39,49,55,48,50,62,70,69,66,56,61,49,34,37,62,43,69,47,72,46,98,86,69,49,69,47,80,75,48,81,42,56,44,89,77,51,77,60,41,63,32,59,65,67,60,24,52,53,42,50,55,50,56,66,72,74,110

Sequence (89 aa):
WWRQELVGIGRYWWQGRDYGLSPAEERSAVAIAGEAARRVDVPFVVIDVAQQIDGTWIVIECNDGQESGYAGVSPFAMWQTIARVEAAG

Nearest PDB structures (foldseek):
  7kld-assembly1_B  TM=2.748E-01  e=2.014E+00  Staphylococcus aureus
  7v3b-assembly2_B  TM=2.969E-01  e=2.978E+00  Lassa virus Josiah
  4dmz-assembly1_B-2  TM=2.930E-01  e=5.353E+00  Pseudomonas aeruginosa UCBPP-PA14
  1jls-assembly1_D  TM=2.340E-01  e=7.916E+00  Toxoplasma gondii

pLDDT: mean 92.79, std 7.18, range [67.88, 98.62]

Radius of gyration: 13.04 Å; Cα contacts (8 Å, |Δi|>4): 115; chains: 1; bounding box: 28×25×32 Å

Secondary structure (DSSP, 8-state):
-BTTB------S--SSS-----HHHHHHHHHHHHHHHHHH--SBEEEEEEE-TTS-EEEEEEEETTTS--TTS-HHHHHHHHHHHHHH-